Protein AF-A0A1Z7ZYX5-F1 (afdb_monomer)

Secondary structure (DSSP, 8-state):
--HHHHHHHHHHHHHHHHHHHHHHHTTSTTTT---HHHHHHHTTS--HHHHHHHHHHHHTT------HHHHHHHHHHHHHHHHHHHSS-TT-HHHHHHHTTS----TTTTTS-HHHHHHHH--HHHHHHHHHHHHHHH--

pLDDT: mean 92.35, std 8.39, range [45.28, 98.38]

Sequence (140 aa):
MNTNSSDNSKRKLEQASAALRWFQTMRNESEWGLSTSEQLRLLGGMEEREFIRVSELASERQNVKLSEDTFERLSLIVSIYKILKEIAPTNDLQAGVKWFSTPNKNDFFRGKSPKSYLVGADSVDAMKGVHRHLSSLRNG

Radius of gyration: 15.77 Å; Cα contacts (8 Å, |Δi|>4): 158; chains: 1; bounding box: 38×27×55 Å

Mean predicted aligned error: 4.21 Å

Structure (mmCIF, N/CA/C/O backbone):
data_AF-A0A1Z7ZYX5-F1
#
_entry.id   AF-A0A1Z7ZYX5-F1
#
loop_
_atom_site.group_PDB
_atom_site.id
_atom_site.type_symbol
_atom_site.label_atom_id
_atom_site.label_alt_id
_atom_site.label_comp_id
_atom_site.label_asym_id
_atom_site.label_entity_id
_atom_site.label_seq_id
_atom_site.pdbx_PDB_ins_code
_atom_site.Cartn_x
_atom_site.Cartn_y
_atom_site.Cartn_z
_atom_site.occupancy
_atom_site.B_iso_or_equiv
_atom_site.auth_seq_id
_atom_site.auth_comp_id
_atom_site.auth_asym_id
_atom_site.auth_atom_id
_atom_site.pdbx_PDB_model_num
ATOM 1 N N . MET A 1 1 ? 3.852 -11.220 35.381 1.00 45.28 1 MET A N 1
ATOM 2 C CA . MET A 1 1 ? 2.634 -10.705 34.710 1.00 45.28 1 MET A CA 1
ATOM 3 C C . MET A 1 1 ? 3.037 -10.108 33.362 1.00 45.28 1 MET A C 1
ATOM 5 O O . MET A 1 1 ? 4.025 -9.393 33.309 1.00 45.28 1 MET A O 1
ATOM 9 N N . ASN A 1 2 ? 2.341 -10.498 32.288 1.00 52.34 2 ASN A N 1
ATOM 10 C CA . ASN A 1 2 ? 2.686 -10.330 30.863 1.00 52.34 2 ASN A CA 1
ATOM 11 C C . ASN A 1 2 ? 2.756 -8.864 30.373 1.00 52.34 2 ASN A C 1
ATOM 13 O O . ASN A 1 2 ? 1.808 -8.361 29.774 1.00 52.34 2 ASN A O 1
ATOM 17 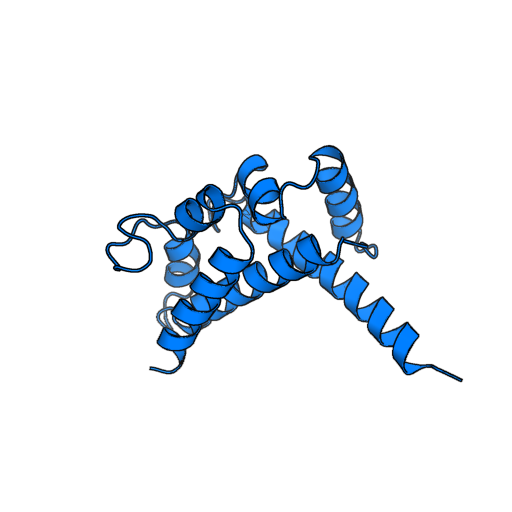N N . THR A 1 3 ? 3.889 -8.185 30.552 1.00 60.88 3 THR A N 1
ATOM 18 C CA . THR A 1 3 ? 4.127 -6.831 30.008 1.00 60.88 3 THR A CA 1
ATOM 19 C C . THR A 1 3 ? 4.387 -6.825 28.492 1.00 60.88 3 THR A C 1
ATOM 21 O O . THR A 1 3 ? 3.971 -5.895 27.805 1.00 60.88 3 THR A O 1
ATOM 24 N N . ASN A 1 4 ? 4.974 -7.894 27.936 1.00 66.81 4 ASN A N 1
ATOM 25 C CA . ASN A 1 4 ? 5.365 -7.954 26.516 1.00 66.81 4 ASN A CA 1
ATOM 26 C C . ASN A 1 4 ? 4.184 -8.020 25.526 1.00 66.81 4 ASN A C 1
ATOM 28 O O . ASN A 1 4 ? 4.280 -7.503 24.417 1.00 66.81 4 ASN A O 1
ATOM 32 N N . SER A 1 5 ? 3.063 -8.649 25.895 1.00 68.19 5 SER A N 1
ATOM 33 C CA . SER A 1 5 ? 1.919 -8.821 24.979 1.00 68.19 5 SER A CA 1
ATOM 34 C C . SER A 1 5 ? 1.116 -7.522 24.791 1.00 68.19 5 SER A C 1
ATOM 36 O O . SER A 1 5 ? 0.668 -7.221 23.682 1.00 68.19 5 SER A O 1
ATOM 38 N N . SER A 1 6 ? 1.006 -6.713 25.851 1.00 76.25 6 SER A N 1
ATOM 39 C CA . SER A 1 6 ? 0.339 -5.404 25.815 1.00 76.25 6 SER A CA 1
ATOM 40 C C . SER A 1 6 ? 1.136 -4.381 24.995 1.00 76.25 6 SER A C 1
ATOM 42 O O . SER A 1 6 ? 0.573 -3.697 24.140 1.00 76.25 6 SER A O 1
ATOM 44 N N . ASP A 1 7 ? 2.462 -4.345 25.171 1.00 85.06 7 ASP A N 1
ATOM 45 C CA . ASP A 1 7 ? 3.342 -3.432 24.428 1.00 85.06 7 ASP A CA 1
ATOM 46 C C . ASP A 1 7 ? 3.382 -3.767 22.924 1.00 85.06 7 ASP A C 1
ATOM 48 O O . ASP A 1 7 ? 3.208 -2.892 22.078 1.00 85.06 7 ASP A O 1
ATOM 52 N N . ASN A 1 8 ? 3.476 -5.054 22.567 1.00 86.12 8 ASN A N 1
ATOM 53 C CA . ASN A 1 8 ? 3.415 -5.486 21.165 1.00 86.12 8 ASN A CA 1
ATOM 54 C C . ASN A 1 8 ? 2.085 -5.119 20.492 1.00 86.12 8 ASN A C 1
ATOM 56 O O . ASN A 1 8 ? 2.072 -4.685 19.339 1.00 86.12 8 ASN A O 1
ATOM 60 N N . SER A 1 9 ? 0.971 -5.256 21.216 1.00 88.12 9 SER A N 1
ATOM 61 C CA . SER A 1 9 ? -0.351 -4.886 20.705 1.00 88.12 9 SER A CA 1
ATOM 62 C C . SER A 1 9 ? -0.439 -3.385 20.443 1.00 88.12 9 SER A C 1
ATOM 64 O O . SER A 1 9 ? -0.893 -2.972 19.378 1.00 88.12 9 SER A O 1
ATOM 66 N N . LYS A 1 10 ? 0.058 -2.560 21.371 1.00 91.19 10 LYS A N 1
ATOM 67 C CA . LYS A 1 10 ? 0.081 -1.103 21.216 1.00 91.19 10 LYS A CA 1
ATOM 68 C C . LYS A 1 10 ? 0.938 -0.669 20.024 1.00 91.19 10 LYS A C 1
ATOM 70 O O . LYS A 1 10 ? 0.457 0.083 19.179 1.00 91.19 10 LYS A O 1
ATOM 75 N N . ARG A 1 11 ? 2.151 -1.214 19.891 1.00 92.62 11 ARG A N 1
ATOM 76 C CA . ARG A 1 11 ? 3.045 -0.939 18.752 1.00 92.62 11 ARG A CA 1
ATOM 77 C C . ARG A 1 11 ? 2.411 -1.308 17.414 1.00 92.62 11 ARG A C 1
ATOM 79 O O . ARG A 1 11 ? 2.551 -0.558 16.453 1.00 92.62 11 ARG A O 1
ATOM 86 N N . LYS A 1 12 ? 1.690 -2.432 17.346 1.00 93.94 12 LYS A N 1
ATOM 87 C CA . LYS A 1 12 ? 0.974 -2.846 16.130 1.00 93.94 12 LYS A CA 1
ATOM 88 C C . LYS A 1 12 ? -0.087 -1.821 15.719 1.00 93.94 12 LYS A C 1
ATOM 90 O O . LYS A 1 12 ? -0.174 -1.484 14.541 1.00 93.94 12 LYS A O 1
ATOM 95 N N . LEU A 1 13 ? -0.859 -1.294 16.673 1.00 95.69 13 LEU A N 1
ATOM 96 C CA . LEU A 1 13 ? -1.864 -0.257 16.403 1.00 95.69 13 LEU A CA 1
ATOM 97 C C . LEU A 1 13 ? -1.218 1.052 15.926 1.00 95.69 13 LEU A C 1
ATOM 99 O O . LEU A 1 13 ? -1.678 1.662 14.960 1.00 95.69 13 LEU A O 1
ATOM 103 N N . GLU A 1 14 ? -0.115 1.463 16.549 1.00 94.81 14 GLU A N 1
ATOM 104 C CA . GLU A 1 14 ? 0.635 2.658 16.144 1.00 94.81 14 GLU A CA 1
ATOM 105 C C . GLU A 1 14 ? 1.208 2.507 14.725 1.00 94.81 14 GLU A C 1
ATOM 107 O O . GLU A 1 14 ? 1.081 3.415 13.897 1.00 94.81 14 GLU A O 1
ATOM 112 N N . GLN A 1 15 ? 1.771 1.335 14.410 1.00 95.81 15 GLN A N 1
ATOM 113 C CA . GLN A 1 15 ? 2.263 0.992 13.074 1.00 95.81 15 GLN A CA 1
ATOM 114 C C . GLN A 1 15 ? 1.145 0.997 12.034 1.00 95.81 15 GLN A C 1
ATOM 116 O O . GLN A 1 15 ? 1.325 1.588 10.970 1.00 95.81 15 GLN A O 1
ATOM 121 N N . ALA A 1 16 ? -0.008 0.394 12.338 1.00 96.50 16 ALA A N 1
ATOM 122 C CA . ALA A 1 16 ? -1.169 0.399 11.451 1.00 96.50 16 ALA A CA 1
ATOM 123 C C . ALA A 1 16 ? -1.609 1.834 11.128 1.00 96.50 16 ALA A C 1
ATOM 125 O O . ALA A 1 16 ? -1.793 2.186 9.966 1.00 96.50 16 ALA A O 1
ATOM 126 N N . SER A 1 17 ? -1.682 2.688 12.148 1.00 97.06 17 SER A N 1
ATOM 127 C CA . SER A 1 17 ? -2.080 4.093 12.010 1.00 97.06 17 SER A CA 1
ATOM 128 C C . SER A 1 17 ? -1.079 4.891 11.171 1.00 97.06 17 SER A C 1
ATOM 130 O O . SER A 1 17 ? -1.460 5.665 10.295 1.00 97.06 17 SER A O 1
ATOM 132 N N . ALA A 1 18 ? 0.221 4.702 11.411 1.00 97.50 18 ALA A N 1
ATOM 133 C CA . ALA A 1 18 ? 1.271 5.363 10.642 1.00 97.50 18 ALA A CA 1
ATOM 134 C C . ALA A 1 18 ? 1.299 4.907 9.179 1.00 97.50 18 ALA A C 1
ATOM 136 O O . ALA A 1 18 ? 1.395 5.745 8.281 1.00 97.50 18 ALA A O 1
ATOM 137 N N . ALA A 1 19 ? 1.178 3.601 8.943 1.00 97.88 19 ALA A N 1
ATOM 138 C CA . ALA A 1 19 ? 1.130 3.035 7.605 1.00 97.88 19 ALA A CA 1
ATOM 139 C C . ALA A 1 19 ? -0.117 3.501 6.845 1.00 97.88 19 ALA A C 1
ATOM 141 O O . ALA A 1 19 ? -0.006 3.840 5.673 1.00 97.88 19 ALA A O 1
ATOM 142 N N . LEU A 1 20 ? -1.275 3.598 7.505 1.00 97.69 20 LEU A N 1
ATOM 143 C CA . LEU A 1 20 ? -2.505 4.060 6.868 1.00 97.69 20 LEU A CA 1
ATOM 144 C C . LEU A 1 20 ? -2.418 5.539 6.468 1.00 97.69 20 LEU A C 1
ATOM 146 O O . LEU A 1 20 ? -2.743 5.871 5.331 1.00 97.69 20 LEU A O 1
ATOM 150 N N . ARG A 1 21 ? -1.882 6.412 7.339 1.00 97.25 21 ARG A N 1
ATOM 151 C CA . ARG A 1 21 ? -1.604 7.821 6.986 1.00 97.25 21 ARG A CA 1
ATOM 152 C C . ARG A 1 21 ? -0.712 7.938 5.754 1.00 97.25 21 ARG A C 1
ATOM 154 O O . ARG A 1 21 ? -1.001 8.724 4.860 1.00 97.25 21 ARG A O 1
ATOM 161 N N . TRP A 1 22 ? 0.376 7.170 5.715 1.00 97.50 22 TRP A N 1
ATOM 162 C CA . TRP A 1 22 ? 1.269 7.143 4.558 1.00 97.50 22 TRP A CA 1
ATOM 163 C C . TRP A 1 22 ? 0.553 6.608 3.311 1.00 97.50 22 TRP A C 1
ATOM 165 O O . TRP A 1 22 ? 0.659 7.188 2.237 1.00 97.50 22 TRP A O 1
ATOM 175 N N . PHE A 1 23 ? -0.240 5.547 3.445 1.00 97.56 23 PHE A N 1
ATOM 176 C CA . PHE A 1 23 ? -0.956 4.959 2.319 1.00 97.56 23 PHE A CA 1
ATOM 177 C C . PHE A 1 23 ? -1.972 5.930 1.706 1.00 97.56 23 PHE A C 1
ATOM 179 O O . PHE A 1 23 ? -2.156 5.938 0.489 1.00 97.56 23 PHE A O 1
ATOM 186 N N . GLN A 1 24 ? -2.567 6.817 2.510 1.00 95.94 24 GLN A N 1
ATOM 187 C CA . GLN A 1 24 ? -3.410 7.889 1.989 1.00 95.94 24 GLN A CA 1
ATOM 188 C C . GLN A 1 24 ? -2.654 8.865 1.085 1.00 95.94 24 GLN A C 1
ATOM 190 O O . GLN A 1 24 ? -3.247 9.355 0.128 1.00 95.94 24 GLN A O 1
ATOM 195 N N . THR A 1 25 ? -1.363 9.129 1.314 1.00 95.62 25 THR A N 1
ATOM 196 C CA . THR A 1 25 ? -0.592 10.036 0.444 1.00 95.62 25 THR A CA 1
ATOM 197 C C . THR A 1 25 ? -0.309 9.421 -0.927 1.00 95.62 25 THR A C 1
ATOM 199 O O . THR A 1 25 ? -0.095 10.156 -1.887 1.00 95.62 25 THR A O 1
ATOM 202 N N . MET A 1 26 ? -0.381 8.089 -1.062 1.00 96.06 26 MET A N 1
ATOM 203 C CA . MET A 1 26 ? -0.184 7.378 -2.336 1.00 96.06 26 MET A CA 1
ATOM 204 C C . MET A 1 26 ? -1.285 7.661 -3.372 1.00 96.06 26 MET A C 1
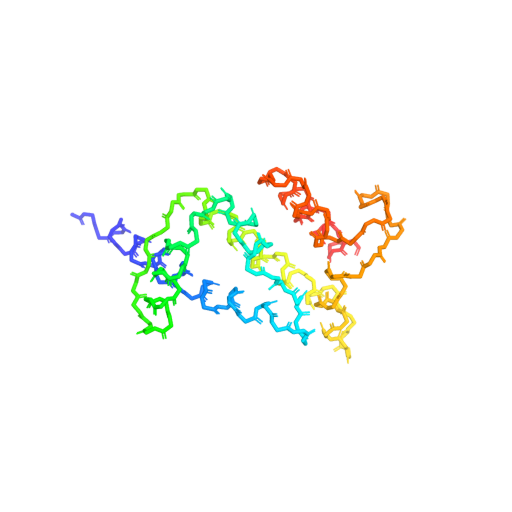ATOM 206 O O . MET A 1 26 ? -1.128 7.317 -4.544 1.00 96.06 26 MET A O 1
ATOM 210 N N . ARG A 1 27 ? -2.384 8.318 -2.971 1.00 95.38 27 ARG A N 1
ATOM 211 C CA . ARG A 1 27 ? -3.412 8.824 -3.895 1.00 95.38 27 ARG A CA 1
ATOM 212 C C . ARG A 1 27 ? -2.924 9.966 -4.783 1.00 95.38 27 ARG A C 1
ATOM 214 O O . ARG A 1 27 ? -3.509 10.221 -5.829 1.00 95.38 27 ARG A O 1
ATOM 221 N N . ASN A 1 28 ? -1.881 10.674 -4.356 1.00 93.88 28 ASN A N 1
ATOM 222 C CA . ASN A 1 28 ? -1.355 11.818 -5.086 1.00 93.88 28 ASN A CA 1
ATOM 223 C C . ASN A 1 28 ? -0.733 11.354 -6.408 1.00 93.88 28 ASN A C 1
ATOM 225 O O . ASN A 1 28 ? -0.016 10.353 -6.441 1.00 93.88 28 ASN A O 1
ATOM 229 N N . GLU A 1 29 ? -0.956 12.109 -7.486 1.00 89.31 29 GLU A N 1
ATOM 230 C CA . GLU A 1 29 ? -0.387 11.813 -8.811 1.00 89.31 29 GLU A CA 1
ATOM 231 C C . GLU A 1 29 ? 1.146 11.853 -8.823 1.00 89.31 29 GLU A C 1
ATOM 233 O O . GLU A 1 29 ? 1.781 11.151 -9.605 1.00 89.31 29 GLU A O 1
ATOM 238 N N . SER A 1 30 ? 1.746 12.642 -7.925 1.00 88.31 30 SER A N 1
ATOM 239 C CA . SER A 1 30 ? 3.196 12.693 -7.726 1.00 88.31 30 SER A CA 1
ATOM 240 C C . SER A 1 30 ? 3.775 11.419 -7.102 1.00 88.31 30 SER A C 1
ATOM 242 O O . SER A 1 30 ? 4.984 11.220 -7.175 1.00 88.31 30 SER A O 1
ATOM 244 N N . GLU A 1 31 ? 2.931 10.591 -6.480 1.00 92.62 31 GLU A N 1
ATOM 245 C CA . GLU A 1 31 ? 3.288 9.298 -5.897 1.00 92.62 31 GLU A CA 1
ATOM 246 C C . GLU A 1 31 ? 2.831 8.172 -6.841 1.00 92.62 31 GLU A C 1
ATOM 248 O O . GLU A 1 31 ? 3.388 7.991 -7.924 1.00 92.62 31 GLU A O 1
ATOM 253 N N . TRP A 1 32 ? 1.809 7.402 -6.459 1.00 95.75 32 TRP A N 1
ATOM 254 C CA . TRP A 1 32 ? 1.290 6.289 -7.258 1.00 95.75 32 TRP A CA 1
ATOM 255 C C . TRP A 1 32 ? -0.029 6.597 -7.966 1.00 95.75 32 TRP A C 1
ATOM 257 O O . TRP A 1 32 ? -0.429 5.836 -8.859 1.00 95.75 32 TRP A O 1
ATOM 267 N N . GLY A 1 33 ? -0.696 7.698 -7.609 1.00 95.31 33 GLY A N 1
ATOM 268 C CA . GLY A 1 33 ? -2.001 8.056 -8.156 1.00 95.31 33 GLY A CA 1
ATOM 269 C C . GLY A 1 33 ? -3.024 6.942 -7.942 1.00 95.31 33 GLY A C 1
ATOM 270 O O . GLY A 1 33 ? -3.641 6.492 -8.908 1.00 95.31 33 GLY A O 1
ATOM 271 N N . LEU A 1 34 ? -3.111 6.410 -6.718 1.00 96.62 34 LEU A N 1
ATOM 272 C CA . LEU A 1 34 ? -4.127 5.420 -6.358 1.00 96.62 34 LEU A CA 1
ATOM 273 C C . LEU A 1 34 ? -5.489 6.101 -6.182 1.00 96.62 34 LEU A C 1
ATOM 275 O O . LEU A 1 34 ? -5.664 6.947 -5.307 1.00 96.62 34 LEU A O 1
ATOM 279 N N . SER A 1 35 ? -6.474 5.695 -6.973 1.00 96.69 35 SER A N 1
ATOM 280 C CA . SER A 1 35 ? -7.874 6.033 -6.710 1.00 96.69 35 SER A CA 1
ATOM 281 C C . SER A 1 35 ? -8.371 5.361 -5.425 1.00 96.69 35 SER A C 1
ATOM 283 O O . SER A 1 35 ? -7.818 4.351 -4.982 1.00 96.69 35 SER A O 1
ATOM 285 N N . THR A 1 36 ? -9.452 5.881 -4.838 1.00 95.88 36 THR A N 1
ATOM 286 C CA . THR A 1 36 ? -10.064 5.277 -3.644 1.00 95.88 36 THR A CA 1
ATOM 287 C C . THR A 1 36 ? -10.412 3.807 -3.883 1.00 95.88 36 THR A C 1
ATOM 289 O O . THR A 1 36 ? -10.078 2.959 -3.066 1.00 95.88 36 THR A O 1
ATOM 292 N N . SER A 1 37 ? -10.998 3.468 -5.035 1.00 96.81 37 SER A N 1
ATOM 293 C CA . SER A 1 37 ? -11.358 2.082 -5.361 1.00 96.81 37 SER A CA 1
ATOM 294 C C . SER A 1 37 ? -10.138 1.158 -5.460 1.00 96.81 37 SER A C 1
ATOM 296 O O . SER A 1 37 ? -10.194 0.016 -5.004 1.00 96.81 37 SER A O 1
ATOM 298 N N . GLU A 1 38 ? -9.013 1.642 -5.994 1.00 97.75 38 GLU A N 1
ATOM 299 C CA . GLU A 1 38 ? -7.747 0.902 -5.996 1.00 97.75 38 GLU A CA 1
ATOM 300 C C . GLU A 1 38 ? -7.194 0.727 -4.577 1.00 97.75 38 GLU A C 1
ATOM 302 O O . GLU A 1 38 ? -6.727 -0.361 -4.245 1.00 97.75 38 GLU A O 1
ATOM 307 N N . GLN A 1 39 ? -7.280 1.750 -3.719 1.00 97.62 39 GLN A N 1
ATOM 308 C CA . GLN A 1 39 ? -6.877 1.641 -2.313 1.00 97.62 39 GLN A CA 1
ATOM 309 C C . GLN A 1 39 ? -7.695 0.575 -1.576 1.00 97.62 39 GLN A C 1
ATOM 311 O O . GLN A 1 39 ? -7.109 -0.271 -0.903 1.00 97.62 39 GLN A O 1
ATOM 316 N N . LEU A 1 40 ? -9.021 0.564 -1.744 1.00 97.25 40 LEU A N 1
ATOM 317 C CA . LEU A 1 40 ? -9.895 -0.434 -1.116 1.00 97.25 40 LEU A CA 1
ATOM 318 C C . LEU A 1 40 ? -9.555 -1.855 -1.581 1.00 97.25 40 LEU A C 1
ATOM 320 O O . LEU A 1 40 ? -9.431 -2.749 -0.745 1.00 97.25 40 LEU A O 1
ATOM 324 N N . ARG A 1 41 ? -9.320 -2.061 -2.885 1.00 97.25 41 ARG A N 1
ATOM 325 C CA . ARG A 1 41 ? -8.878 -3.360 -3.431 1.00 97.25 41 ARG A CA 1
ATOM 326 C C . ARG A 1 41 ? -7.538 -3.802 -2.851 1.00 97.25 41 ARG A C 1
ATOM 328 O O . ARG A 1 41 ? -7.406 -4.910 -2.345 1.00 97.25 41 ARG A O 1
ATOM 335 N N . LEU A 1 42 ? -6.540 -2.918 -2.833 1.00 97.50 42 LEU A N 1
ATOM 336 C CA . LEU A 1 42 ? -5.230 -3.241 -2.257 1.00 97.50 42 LEU A CA 1
ATOM 337 C C . LEU A 1 42 ? -5.308 -3.581 -0.759 1.00 97.50 42 LEU A C 1
ATOM 339 O O . LEU A 1 42 ? -4.481 -4.349 -0.272 1.00 97.50 42 LEU A O 1
ATOM 343 N N . LEU A 1 43 ? -6.312 -3.063 -0.048 1.00 96.88 43 LEU A N 1
ATOM 344 C CA . LEU A 1 43 ? -6.583 -3.348 1.363 1.00 96.88 43 LEU A CA 1
ATOM 345 C C . LEU A 1 43 ? -7.503 -4.559 1.608 1.00 96.88 43 LEU A C 1
ATOM 347 O O . LEU A 1 43 ? -7.907 -4.779 2.752 1.00 96.88 43 LEU A O 1
ATOM 351 N N . GLY A 1 44 ? -7.791 -5.359 0.575 1.00 95.50 44 GLY A N 1
ATOM 352 C CA . GLY A 1 44 ? -8.585 -6.587 0.686 1.00 95.50 44 GLY A CA 1
ATOM 353 C C . GLY A 1 44 ? -10.092 -6.365 0.564 1.00 95.50 44 GLY A C 1
ATOM 354 O O . GLY A 1 44 ? -10.869 -7.118 1.141 1.00 95.50 44 GLY A 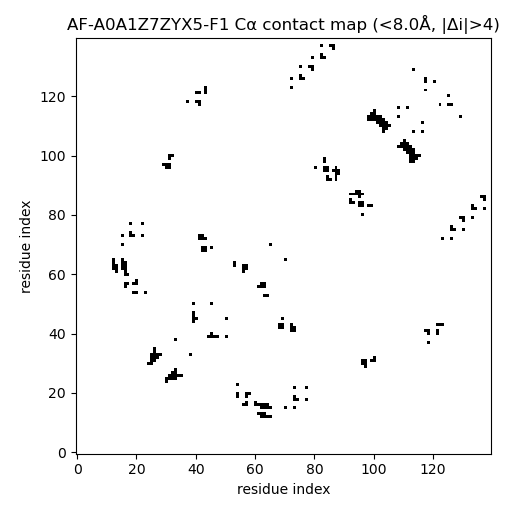O 1
ATOM 355 N N . GLY A 1 45 ? -10.514 -5.318 -0.148 1.00 93.00 45 GLY A N 1
ATOM 356 C CA . GLY A 1 45 ? -11.929 -5.004 -0.344 1.00 93.00 45 GLY A CA 1
ATOM 357 C C . GLY A 1 45 ? -12.592 -4.412 0.899 1.00 93.00 45 GLY A C 1
ATOM 358 O O . GLY A 1 45 ? -13.764 -4.670 1.150 1.00 93.00 45 GLY A O 1
ATOM 359 N N . MET A 1 46 ? -11.844 -3.636 1.690 1.00 95.12 46 MET A N 1
ATOM 360 C CA . MET A 1 46 ? -12.402 -2.904 2.829 1.00 95.12 46 MET A CA 1
ATOM 361 C C . MET A 1 46 ? -13.597 -2.046 2.387 1.00 95.12 46 MET A C 1
ATOM 363 O O . MET A 1 46 ? -13.548 -1.397 1.345 1.00 95.12 46 MET A O 1
ATOM 367 N N . GLU A 1 47 ? -14.647 -2.008 3.206 1.00 96.56 47 GLU A N 1
ATOM 368 C CA . GLU A 1 47 ? -15.789 -1.120 2.984 1.00 96.56 47 GLU A CA 1
ATOM 369 C C . GLU A 1 47 ? -15.355 0.349 2.993 1.00 96.56 47 GLU A C 1
ATOM 371 O O . GLU A 1 47 ? -14.620 0.788 3.881 1.00 96.56 47 GLU A O 1
ATOM 376 N N . GLU A 1 48 ? -15.856 1.144 2.047 1.00 96.62 48 GLU A N 1
ATOM 377 C CA . GLU A 1 48 ? -15.435 2.541 1.882 1.00 96.62 48 GLU A CA 1
ATOM 378 C C . GLU A 1 48 ? -15.675 3.376 3.149 1.00 96.62 48 GLU A C 1
ATOM 380 O O . GLU A 1 48 ? -14.815 4.149 3.569 1.00 96.62 48 GLU A O 1
ATOM 385 N N . ARG A 1 49 ? -16.813 3.160 3.822 1.00 97.44 49 ARG A N 1
ATOM 386 C CA . ARG A 1 49 ? -17.134 3.830 5.091 1.00 97.44 49 ARG A CA 1
ATOM 387 C C . ARG A 1 49 ? -16.114 3.507 6.182 1.00 97.44 49 ARG A C 1
ATOM 389 O O . ARG A 1 49 ? -15.735 4.392 6.945 1.00 97.44 49 ARG A O 1
ATOM 396 N N . GLU A 1 50 ? -15.691 2.248 6.266 1.00 97.12 50 GLU A N 1
ATOM 397 C CA . GLU A 1 50 ? -14.689 1.829 7.242 1.00 97.12 50 GLU A CA 1
ATOM 398 C C . GLU A 1 50 ? -13.334 2.447 6.905 1.00 97.12 50 GLU A C 1
ATOM 400 O O . GLU A 1 50 ? -12.690 3.000 7.794 1.00 97.12 50 GLU A O 1
ATOM 405 N N . PHE A 1 51 ? -12.945 2.450 5.626 1.00 97.38 51 PHE A N 1
ATOM 406 C CA . PHE A 1 51 ? -11.710 3.077 5.158 1.00 97.38 51 PHE A CA 1
ATOM 407 C C . PHE A 1 51 ? -11.643 4.570 5.483 1.00 97.38 51 PHE A C 1
ATOM 409 O O . PHE A 1 51 ? -10.609 5.037 5.963 1.00 97.38 51 PHE A O 1
ATOM 416 N N . ILE A 1 52 ? -12.736 5.311 5.278 1.00 96.44 52 ILE A N 1
ATOM 417 C CA . ILE A 1 52 ? -12.839 6.726 5.662 1.00 96.44 52 ILE A CA 1
ATOM 418 C C . ILE A 1 52 ? -12.644 6.869 7.174 1.00 96.44 52 ILE A C 1
ATOM 420 O O . ILE A 1 52 ? -11.742 7.584 7.607 1.00 96.44 52 ILE A O 1
ATOM 424 N N . ARG A 1 53 ? -13.405 6.114 7.975 1.00 97.56 53 ARG A N 1
ATOM 425 C CA . ARG A 1 53 ? -13.347 6.173 9.442 1.00 97.56 53 ARG A CA 1
ATOM 426 C C . ARG A 1 53 ? -11.943 5.889 9.978 1.00 97.56 53 ARG A C 1
ATOM 428 O O . ARG A 1 53 ? -11.436 6.625 10.822 1.00 97.56 53 ARG A O 1
ATOM 435 N N . VAL A 1 54 ? -11.299 4.813 9.519 1.00 97.50 54 VAL A N 1
ATOM 436 C CA . VAL A 1 54 ? -9.952 4.460 9.994 1.00 97.50 54 VAL A CA 1
ATOM 437 C C . VAL A 1 54 ? -8.899 5.454 9.516 1.00 97.50 54 VAL A C 1
ATOM 439 O O . VAL A 1 54 ? -7.939 5.720 10.236 1.00 97.50 54 VAL A O 1
ATOM 442 N N . SER A 1 55 ? -9.087 6.037 8.335 1.00 96.56 55 SER A N 1
ATOM 443 C CA . SER A 1 55 ? -8.200 7.061 7.794 1.00 96.56 55 SER A CA 1
ATOM 444 C C . SER A 1 55 ? -8.270 8.371 8.576 1.00 96.56 55 SER A C 1
ATOM 446 O O . SER A 1 55 ? -7.229 8.948 8.889 1.00 96.56 55 SER A O 1
ATOM 448 N N . GLU A 1 56 ? -9.472 8.820 8.940 1.00 97.00 56 GLU A N 1
ATOM 449 C CA . GLU A 1 56 ? -9.687 9.997 9.789 1.00 97.00 56 GLU A CA 1
ATOM 450 C C . GLU A 1 56 ? -8.992 9.820 11.143 1.00 97.00 56 GLU A C 1
ATOM 452 O O . GLU A 1 56 ? -8.137 10.630 11.506 1.00 97.00 56 GLU A O 1
ATOM 457 N N . LEU A 1 57 ? -9.236 8.694 11.823 1.00 97.44 57 LEU A N 1
ATOM 458 C CA . LEU A 1 57 ? -8.560 8.360 13.082 1.00 97.44 57 LEU A CA 1
ATOM 459 C C . LEU A 1 57 ? -7.035 8.354 12.934 1.00 97.44 57 LEU A C 1
ATOM 461 O O . LEU A 1 57 ? -6.313 8.909 13.767 1.00 97.44 57 LEU A O 1
ATOM 465 N N . ALA A 1 58 ? -6.529 7.750 11.856 1.00 96.62 58 ALA A N 1
ATOM 466 C CA . ALA A 1 58 ? -5.104 7.734 11.578 1.00 96.62 58 ALA A CA 1
ATOM 467 C C . ALA A 1 58 ? -4.556 9.156 11.397 1.00 96.62 58 ALA A C 1
ATOM 469 O O . ALA A 1 58 ? -3.489 9.449 11.946 1.00 96.62 58 ALA A O 1
ATOM 470 N N . SER A 1 59 ? -5.258 10.036 10.673 1.00 95.44 59 SER A N 1
ATOM 471 C CA . SER A 1 59 ? -4.867 11.435 10.432 1.00 95.44 59 SER A CA 1
ATOM 472 C C . SER A 1 59 ? -4.760 12.251 11.726 1.00 95.44 59 SER A C 1
ATOM 474 O O . SER A 1 59 ? -3.810 13.016 11.899 1.00 95.44 59 SER A O 1
ATOM 476 N N . GLU A 1 60 ? -5.633 11.970 12.693 1.00 96.50 60 GLU A N 1
ATOM 477 C CA . GLU A 1 60 ? -5.639 12.558 14.037 1.00 96.50 60 GLU A CA 1
ATOM 478 C C . GLU A 1 60 ? -4.589 11.940 14.976 1.00 96.50 60 GLU A C 1
ATOM 480 O O . GLU A 1 60 ? -4.535 12.248 16.165 1.00 96.50 60 GLU A O 1
ATOM 485 N N . ARG A 1 61 ? -3.719 11.067 14.447 1.00 93.06 61 ARG A N 1
ATOM 486 C CA . ARG A 1 61 ? -2.708 10.306 15.198 1.00 93.06 61 ARG A CA 1
ATOM 487 C C . ARG A 1 61 ? -3.302 9.408 16.288 1.00 93.06 61 ARG A C 1
ATOM 489 O O . ARG A 1 61 ? -2.598 9.052 17.232 1.00 93.06 61 ARG A O 1
ATOM 496 N N . GLN A 1 62 ? -4.556 8.995 16.132 1.00 95.50 62 GLN A N 1
ATOM 497 C CA . GLN A 1 62 ? -5.169 7.988 16.988 1.00 95.50 62 GLN A CA 1
ATOM 498 C C . GLN A 1 62 ? -4.749 6.577 16.566 1.00 95.50 62 GLN A C 1
ATOM 500 O O . GLN A 1 62 ? -4.351 6.340 15.424 1.00 95.50 62 GLN A O 1
ATOM 505 N N . ASN A 1 63 ? -4.851 5.636 17.506 1.00 93.62 63 ASN A N 1
ATOM 506 C CA . ASN A 1 63 ? -4.574 4.226 17.260 1.00 93.62 63 ASN A CA 1
ATOM 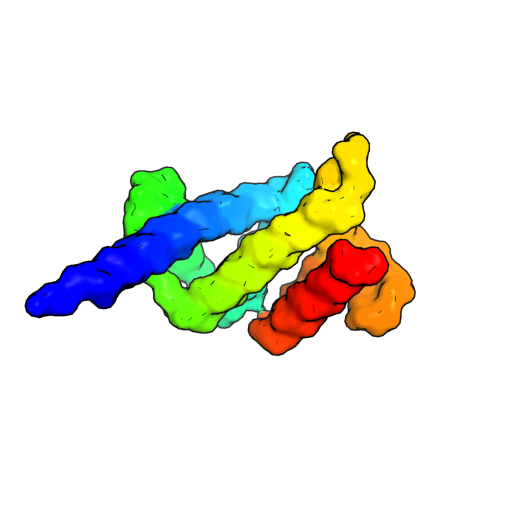507 C C . ASN A 1 63 ? -5.712 3.573 16.471 1.00 93.62 63 ASN A C 1
ATOM 509 O O . ASN A 1 63 ? -6.863 3.562 16.901 1.00 93.62 63 ASN A O 1
ATOM 513 N N . VAL A 1 64 ? -5.359 2.960 15.348 1.00 95.38 64 VAL A N 1
ATOM 514 C CA . VAL A 1 64 ? -6.268 2.264 14.445 1.00 95.38 64 VAL A CA 1
ATOM 515 C C . VAL A 1 64 ? -6.076 0.764 14.576 1.00 95.38 64 VAL A C 1
ATOM 517 O O . VAL A 1 64 ? -4.966 0.241 14.473 1.00 95.38 64 VAL A O 1
ATOM 520 N N . LYS A 1 65 ? -7.191 0.059 14.760 1.00 94.62 65 LYS A N 1
ATOM 521 C CA . LYS A 1 65 ? -7.241 -1.396 14.673 1.00 94.62 65 LYS A CA 1
ATOM 522 C C . LYS A 1 65 ? -7.732 -1.791 13.285 1.00 94.62 65 LYS A C 1
ATOM 524 O O . LYS A 1 65 ? -8.826 -1.402 12.895 1.00 94.62 65 LYS A O 1
ATOM 529 N N . LEU A 1 66 ? -6.925 -2.572 12.578 1.00 96.06 66 LEU A N 1
ATOM 530 C CA . LEU A 1 66 ? -7.270 -3.172 11.290 1.00 96.06 66 LEU A CA 1
ATOM 531 C C . LEU A 1 66 ? -7.500 -4.676 11.469 1.00 96.06 66 LEU A C 1
ATOM 533 O O . LEU A 1 66 ? -7.071 -5.258 12.470 1.00 96.06 66 LEU A O 1
ATOM 537 N N . SER A 1 67 ? -8.165 -5.306 10.499 1.00 96.00 67 SER A N 1
ATOM 538 C CA . SER A 1 67 ? -8.166 -6.767 10.397 1.00 96.00 67 SER A CA 1
ATOM 539 C C . SER A 1 67 ? -6.739 -7.278 10.141 1.00 96.00 67 SER A C 1
ATOM 541 O O . SER A 1 67 ? -5.878 -6.530 9.668 1.00 96.00 67 SER A O 1
ATOM 543 N N . GLU A 1 68 ? -6.479 -8.550 10.448 1.00 95.62 68 GLU A N 1
ATOM 544 C CA . GLU A 1 68 ? -5.168 -9.158 10.183 1.00 95.62 68 GLU A CA 1
ATOM 545 C C . GLU A 1 68 ? -4.819 -9.135 8.686 1.00 95.62 68 GLU A C 1
ATOM 547 O O . GLU A 1 68 ? -3.708 -8.743 8.337 1.00 95.62 68 GLU A O 1
ATOM 552 N N . ASP A 1 69 ? -5.780 -9.451 7.808 1.00 96.62 69 ASP A N 1
ATOM 553 C CA . ASP A 1 69 ? -5.586 -9.420 6.349 1.00 96.62 69 ASP A CA 1
ATOM 554 C C . ASP A 1 69 ? -5.264 -8.004 5.845 1.00 96.62 69 ASP A C 1
ATOM 556 O O . ASP A 1 69 ? -4.260 -7.797 5.163 1.00 96.62 69 ASP A O 1
ATOM 560 N N . THR A 1 70 ? -6.041 -6.994 6.249 1.00 97.38 70 THR A N 1
ATOM 561 C CA . THR A 1 70 ? -5.771 -5.603 5.860 1.00 97.38 70 THR A CA 1
ATOM 562 C C . THR A 1 70 ? -4.407 -5.144 6.373 1.00 97.38 70 THR A C 1
ATOM 564 O O . THR A 1 70 ? -3.665 -4.484 5.644 1.00 97.38 70 THR A O 1
ATOM 567 N N . PHE A 1 71 ? -4.047 -5.478 7.617 1.00 97.62 71 PHE A N 1
ATOM 568 C CA . PHE A 1 71 ? -2.750 -5.104 8.178 1.00 97.62 71 PHE A CA 1
ATOM 569 C C . PHE A 1 71 ? -1.586 -5.785 7.445 1.00 97.62 71 PHE A C 1
ATOM 571 O O . PHE A 1 71 ? -0.573 -5.133 7.174 1.00 97.62 71 PHE A O 1
ATOM 578 N N . GLU A 1 72 ? -1.723 -7.063 7.085 1.00 97.94 72 GLU A N 1
ATOM 579 C CA . GLU A 1 72 ? -0.735 -7.794 6.287 1.00 97.94 72 GLU A CA 1
ATOM 580 C C . GLU A 1 72 ? -0.560 -7.152 4.905 1.00 97.94 72 GLU A C 1
ATOM 582 O O . GLU A 1 72 ? 0.563 -6.841 4.501 1.00 97.94 72 GLU A O 1
ATOM 587 N N . ARG A 1 73 ? -1.663 -6.876 4.202 1.00 98.38 73 ARG A N 1
ATOM 588 C CA . ARG A 1 73 ? -1.658 -6.219 2.886 1.00 98.38 73 ARG A CA 1
ATOM 589 C C . ARG A 1 73 ? -1.033 -4.831 2.938 1.00 98.38 73 ARG A C 1
ATOM 591 O O . ARG A 1 73 ? -0.168 -4.514 2.122 1.00 98.38 73 ARG A O 1
ATOM 598 N N . LEU A 1 74 ? -1.404 -4.025 3.930 1.00 98.12 74 LEU A N 1
ATOM 599 C CA . LEU A 1 74 ? -0.829 -2.700 4.146 1.00 98.12 74 LEU A CA 1
ATOM 600 C C . LEU A 1 74 ? 0.681 -2.786 4.414 1.00 98.12 74 LEU A C 1
ATOM 602 O O . LEU A 1 74 ? 1.460 -2.029 3.834 1.00 98.12 74 LEU A O 1
ATOM 606 N N . SER A 1 75 ? 1.110 -3.751 5.229 1.00 97.81 75 SER A N 1
ATOM 607 C CA . SER A 1 75 ? 2.529 -4.000 5.509 1.00 97.81 75 SER A CA 1
ATOM 608 C C . SER A 1 75 ? 3.302 -4.419 4.254 1.00 97.81 75 SER A C 1
ATOM 610 O O . SER A 1 75 ? 4.417 -3.945 4.030 1.00 97.81 75 SER A O 1
ATOM 612 N N . LEU A 1 76 ? 2.712 -5.261 3.399 1.00 98.19 76 LEU A N 1
ATOM 613 C CA . LEU A 1 76 ? 3.293 -5.649 2.111 1.00 98.19 76 LEU A CA 1
ATOM 614 C C . LEU A 1 76 ? 3.444 -4.449 1.174 1.00 98.19 76 LEU A C 1
ATOM 616 O O . LEU A 1 76 ? 4.505 -4.289 0.572 1.00 98.19 76 LEU A O 1
ATOM 620 N N . ILE A 1 77 ? 2.434 -3.580 1.086 1.00 97.69 77 ILE A N 1
ATOM 621 C CA . ILE A 1 77 ? 2.503 -2.358 0.275 1.00 97.69 77 ILE A CA 1
ATOM 622 C C . ILE A 1 77 ? 3.618 -1.424 0.755 1.00 97.69 77 ILE A C 1
ATOM 624 O O . ILE A 1 77 ? 4.414 -0.954 -0.060 1.00 97.69 77 ILE A O 1
ATOM 628 N N . VAL A 1 78 ? 3.724 -1.195 2.067 1.00 97.94 78 VAL A N 1
ATOM 629 C CA . VAL A 1 78 ? 4.811 -0.391 2.650 1.00 97.94 78 VAL A CA 1
ATOM 630 C C . VAL A 1 78 ? 6.176 -0.980 2.286 1.00 97.94 78 VAL A C 1
ATOM 632 O O . VAL A 1 78 ? 7.090 -0.246 1.910 1.00 97.94 78 VAL A O 1
ATOM 635 N N . SER A 1 79 ? 6.336 -2.300 2.385 1.00 97.12 79 SER A N 1
ATOM 636 C CA . SER A 1 79 ? 7.598 -2.969 2.055 1.00 97.12 79 SER A CA 1
ATOM 637 C C . SER A 1 79 ? 7.923 -2.904 0.561 1.00 97.12 79 SER A C 1
ATOM 639 O O . SER A 1 79 ? 9.070 -2.646 0.210 1.00 97.12 79 SER A O 1
ATOM 641 N N . ILE A 1 80 ? 6.929 -3.046 -0.322 1.00 96.75 80 ILE A N 1
ATOM 642 C CA . ILE A 1 80 ? 7.097 -2.857 -1.772 1.00 96.75 80 ILE A CA 1
ATOM 643 C C . ILE A 1 80 ? 7.607 -1.445 -2.074 1.00 96.75 80 ILE A C 1
ATOM 645 O O . ILE A 1 80 ? 8.589 -1.300 -2.796 1.00 96.75 80 ILE A O 1
ATOM 649 N N . TYR A 1 81 ? 7.001 -0.413 -1.480 1.00 96.50 81 TYR A N 1
ATOM 650 C CA . TYR A 1 81 ? 7.463 0.968 -1.642 1.00 96.50 81 TYR A CA 1
ATOM 651 C C . TYR A 1 81 ? 8.921 1.148 -1.203 1.00 96.50 81 TYR A C 1
ATOM 653 O O . TYR A 1 81 ? 9.711 1.773 -1.909 1.00 96.50 81 TYR A O 1
ATOM 661 N N . LYS A 1 82 ? 9.299 0.576 -0.054 1.00 95.38 82 LYS A N 1
ATOM 662 C CA . LYS A 1 82 ? 10.678 0.642 0.452 1.00 95.38 82 LYS A CA 1
ATOM 663 C C . LYS A 1 82 ? 11.666 -0.015 -0.506 1.00 95.38 82 LYS A C 1
ATOM 665 O O . LYS A 1 82 ? 12.644 0.625 -0.872 1.00 95.38 82 LYS A O 1
ATOM 670 N N . ILE A 1 83 ? 11.375 -1.233 -0.967 1.00 95.56 83 ILE A N 1
ATOM 671 C CA . ILE A 1 83 ? 12.244 -1.947 -1.911 1.00 95.56 83 ILE A CA 1
ATOM 672 C C . ILE A 1 83 ? 12.389 -1.152 -3.210 1.00 95.56 83 ILE A C 1
ATOM 674 O O . ILE A 1 83 ? 13.498 -1.011 -3.707 1.00 95.56 83 ILE A O 1
ATOM 678 N N . LEU A 1 84 ? 11.300 -0.581 -3.735 1.00 94.19 84 LEU A N 1
ATOM 679 C CA . LEU A 1 84 ? 11.350 0.246 -4.944 1.00 94.19 84 LEU A CA 1
ATOM 680 C C . LEU A 1 84 ? 12.284 1.449 -4.798 1.00 94.19 84 LEU A C 1
ATOM 682 O O . LEU A 1 84 ? 12.980 1.789 -5.749 1.00 94.19 84 LEU A O 1
ATOM 686 N N . LYS A 1 85 ? 12.327 2.078 -3.621 1.00 93.12 85 LYS A N 1
ATOM 687 C CA . LYS A 1 85 ? 13.276 3.165 -3.342 1.00 93.12 85 LYS A CA 1
ATOM 688 C C . LYS A 1 85 ? 14.707 2.670 -3.182 1.00 93.12 85 LYS A C 1
ATOM 690 O O . LYS A 1 85 ? 15.621 3.383 -3.566 1.00 93.12 85 LYS A O 1
ATOM 695 N N . GLU A 1 86 ? 14.903 1.483 -2.619 1.00 92.19 86 GLU A N 1
ATOM 696 C CA . GLU A 1 86 ? 16.231 0.883 -2.446 1.00 92.19 86 GLU A CA 1
ATOM 697 C C . GLU A 1 86 ? 16.863 0.479 -3.783 1.00 92.19 86 GLU A C 1
ATOM 699 O O . GLU A 1 86 ? 18.065 0.644 -3.953 1.00 92.19 86 GLU A O 1
ATOM 704 N N . ILE A 1 87 ? 16.067 -0.022 -4.732 1.00 91.44 87 ILE A N 1
ATOM 705 C CA . ILE A 1 87 ? 16.551 -0.413 -6.068 1.00 91.44 87 ILE A CA 1
ATOM 706 C C . ILE A 1 87 ? 16.560 0.746 -7.074 1.00 91.44 87 ILE A C 1
ATOM 708 O O . ILE A 1 87 ? 17.004 0.574 -8.208 1.00 91.44 87 ILE A O 1
ATOM 712 N N . ALA A 1 88 ? 16.018 1.907 -6.701 1.00 90.62 88 ALA A N 1
ATOM 713 C CA . ALA A 1 88 ? 16.014 3.079 -7.562 1.00 90.62 88 ALA A CA 1
ATOM 714 C C . ALA A 1 88 ? 17.449 3.589 -7.797 1.00 90.62 88 ALA A C 1
ATOM 716 O O . ALA A 1 88 ? 18.304 3.440 -6.920 1.00 90.62 88 ALA A O 1
ATOM 717 N N . PRO A 1 89 ? 17.725 4.248 -8.937 1.00 87.44 89 PRO A N 1
ATOM 718 C CA . PRO A 1 89 ? 18.994 4.938 -9.137 1.00 87.44 89 PRO A CA 1
ATOM 719 C C . PRO A 1 89 ? 19.285 5.904 -7.981 1.00 87.44 89 PRO A C 1
ATOM 721 O O . PRO A 1 89 ? 18.404 6.653 -7.560 1.00 87.44 89 PRO A O 1
ATOM 724 N N . THR A 1 90 ? 20.529 5.937 -7.493 1.00 84.56 90 THR A N 1
ATOM 725 C CA . THR A 1 90 ? 20.928 6.762 -6.334 1.00 84.56 90 THR A CA 1
ATOM 726 C C . THR A 1 90 ? 20.599 8.249 -6.512 1.00 84.56 90 THR A C 1
ATOM 728 O O . THR A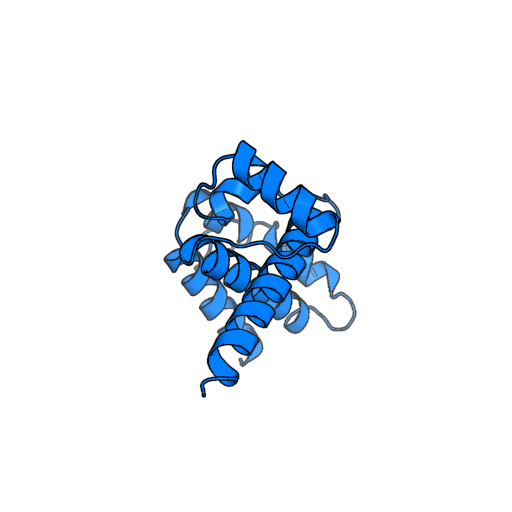 1 90 ? 20.337 8.951 -5.538 1.00 84.56 90 THR A O 1
ATOM 731 N N . ASN A 1 91 ? 20.595 8.739 -7.754 1.00 88.75 91 ASN A N 1
ATOM 732 C CA . ASN A 1 91 ? 20.271 10.120 -8.109 1.00 88.75 91 ASN A CA 1
ATOM 733 C C . ASN A 1 91 ? 18.781 10.359 -8.430 1.00 88.75 91 ASN A C 1
ATOM 735 O O . ASN A 1 91 ? 18.408 11.509 -8.652 1.00 88.75 91 ASN A O 1
ATOM 739 N N . ASP A 1 92 ? 17.938 9.322 -8.455 1.00 88.19 92 ASP A N 1
ATOM 740 C CA . ASP A 1 92 ? 16.508 9.432 -8.762 1.00 88.19 92 ASP A CA 1
ATOM 741 C C . ASP A 1 92 ? 15.669 8.367 -8.033 1.00 88.19 92 ASP A C 1
ATOM 743 O O . ASP A 1 92 ? 15.129 7.425 -8.617 1.00 88.19 92 ASP A O 1
ATOM 747 N N . LEU A 1 93 ? 15.502 8.553 -6.721 1.00 86.38 93 LEU A N 1
ATOM 748 C CA . LEU A 1 93 ? 14.616 7.710 -5.908 1.00 86.38 93 LEU A CA 1
ATOM 749 C C . LEU A 1 93 ? 13.156 7.747 -6.389 1.00 86.38 93 LEU A C 1
ATOM 751 O O . LEU A 1 93 ? 12.403 6.795 -6.170 1.00 86.38 93 LEU A O 1
ATOM 755 N N . GLN A 1 94 ? 12.744 8.846 -7.028 1.00 87.62 94 GLN A N 1
ATOM 756 C CA . GLN A 1 94 ? 11.377 9.014 -7.509 1.00 87.62 94 GLN A CA 1
ATOM 757 C C . GLN A 1 94 ? 11.096 8.172 -8.752 1.00 87.62 94 GLN A C 1
ATOM 759 O O . GLN A 1 94 ? 9.957 7.743 -8.936 1.00 87.62 94 GLN A O 1
ATOM 764 N N . ALA A 1 95 ? 12.107 7.848 -9.562 1.00 86.75 95 ALA A N 1
ATOM 765 C CA . ALA A 1 95 ? 11.959 6.879 -10.644 1.00 86.75 95 ALA A CA 1
ATOM 766 C C . ALA A 1 95 ? 11.472 5.516 -10.130 1.00 86.75 95 ALA A C 1
ATOM 768 O O . ALA A 1 95 ? 10.561 4.939 -10.723 1.00 86.75 95 ALA A O 1
ATOM 769 N N . GLY A 1 96 ? 12.009 5.030 -9.004 1.00 85.56 96 GLY A N 1
ATOM 770 C CA . GLY A 1 96 ? 11.573 3.768 -8.397 1.00 85.56 96 GLY A CA 1
ATOM 771 C C . GLY A 1 96 ? 10.127 3.816 -7.904 1.00 85.56 96 GLY A C 1
ATOM 772 O O . GLY A 1 96 ? 9.350 2.895 -8.155 1.00 85.56 96 GLY A O 1
ATOM 773 N N . VAL A 1 97 ? 9.727 4.921 -7.265 1.00 85.12 97 VAL A N 1
ATOM 774 C CA . VAL A 1 97 ? 8.338 5.130 -6.823 1.00 85.12 97 VAL A CA 1
ATOM 775 C C . VAL A 1 97 ? 7.394 5.153 -8.025 1.00 85.12 97 VAL A C 1
ATOM 777 O O . VAL A 1 97 ? 6.429 4.390 -8.056 1.00 85.12 97 VAL A O 1
ATOM 780 N N . LYS A 1 98 ? 7.698 5.954 -9.051 1.00 89.12 98 LYS A N 1
ATOM 781 C CA . LYS A 1 98 ? 6.879 6.073 -10.268 1.00 89.12 98 LYS A CA 1
ATOM 782 C C . LYS A 1 98 ? 6.772 4.761 -11.037 1.00 89.12 98 LYS A C 1
ATOM 784 O O . LYS A 1 98 ? 5.721 4.482 -11.613 1.00 89.12 98 LYS A O 1
ATOM 789 N N . TRP A 1 99 ? 7.815 3.930 -11.007 1.00 91.62 99 TRP A N 1
ATOM 790 C CA . TRP A 1 99 ? 7.834 2.639 -11.693 1.00 91.62 99 TRP A CA 1
ATOM 791 C C . TRP A 1 99 ? 6.681 1.716 -11.275 1.00 91.62 99 TRP A C 1
ATOM 793 O O . TRP A 1 99 ? 6.178 0.962 -12.106 1.00 91.62 99 TRP A O 1
ATOM 803 N N . PHE A 1 100 ? 6.176 1.831 -10.040 1.00 93.75 100 PHE A N 1
ATOM 804 C CA . PHE A 1 100 ? 4.997 1.085 -9.582 1.00 93.75 100 PHE A CA 1
ATOM 805 C C . PHE A 1 100 ? 3.765 1.278 -10.483 1.00 93.75 100 PHE A C 1
ATOM 807 O O . PHE A 1 100 ? 2.974 0.351 -10.672 1.00 93.75 100 PHE A O 1
ATOM 814 N N . SER A 1 101 ? 3.613 2.465 -11.070 1.00 93.19 101 SER A N 1
ATOM 815 C CA . SER A 1 101 ? 2.502 2.811 -11.958 1.00 93.19 101 SER A CA 1
ATOM 816 C C . SER A 1 101 ? 2.845 2.675 -13.444 1.00 93.19 101 SER A C 1
ATOM 818 O O . SER A 1 101 ? 1.941 2.742 -14.276 1.00 93.19 101 SER A O 1
ATOM 820 N N . THR A 1 102 ? 4.106 2.413 -13.790 1.00 91.50 102 THR A N 1
ATOM 821 C CA . THR A 1 102 ? 4.577 2.327 -15.177 1.00 91.50 102 THR A CA 1
ATOM 822 C C . THR A 1 102 ? 4.397 0.911 -15.739 1.00 91.50 102 THR A C 1
ATOM 824 O O . THR A 1 102 ? 4.886 -0.054 -15.142 1.00 91.50 102 THR A O 1
ATOM 827 N N . PRO A 1 103 ? 3.713 0.739 -16.889 1.00 90.94 103 PRO A N 1
ATOM 828 C CA . PRO A 1 103 ? 3.688 -0.536 -17.597 1.00 90.94 103 PRO A CA 1
ATOM 829 C C . PRO A 1 103 ? 5.105 -1.003 -17.923 1.00 90.94 103 PRO A C 1
ATOM 831 O O . PRO A 1 103 ? 5.921 -0.223 -18.413 1.00 90.94 103 PRO A O 1
ATOM 834 N N . ASN A 1 104 ? 5.407 -2.273 -17.672 1.00 85.19 104 ASN A N 1
ATOM 835 C CA . ASN A 1 104 ? 6.727 -2.816 -17.963 1.00 85.19 104 ASN A CA 1
ATOM 836 C C . ASN A 1 104 ? 6.628 -4.175 -18.660 1.00 85.19 104 ASN A C 1
ATOM 838 O O . ASN A 1 104 ? 5.661 -4.916 -18.502 1.00 85.19 104 ASN A O 1
ATOM 842 N N . LYS A 1 105 ? 7.645 -4.484 -19.468 1.00 84.12 105 LYS A N 1
ATOM 843 C CA . LYS A 1 105 ? 7.699 -5.700 -20.290 1.00 84.12 105 LYS A CA 1
ATOM 844 C C . LYS A 1 105 ? 8.312 -6.893 -19.560 1.00 84.12 105 LYS A C 1
ATOM 846 O O . LYS A 1 105 ? 8.711 -7.842 -20.224 1.00 84.12 105 LYS A O 1
ATOM 851 N N . ASN A 1 106 ? 8.448 -6.845 -18.233 1.00 84.00 106 ASN A N 1
ATOM 852 C CA . ASN A 1 106 ? 8.982 -8.004 -17.539 1.00 84.00 106 ASN A CA 1
ATOM 853 C C . ASN A 1 106 ? 7.967 -9.164 -17.595 1.00 84.00 106 ASN A C 1
ATOM 855 O O . ASN A 1 106 ? 6.748 -8.956 -17.661 1.00 84.00 106 ASN A O 1
ATOM 859 N N . ASP A 1 107 ? 8.481 -10.391 -17.567 1.00 87.00 107 ASP A N 1
ATOM 860 C CA . ASP A 1 107 ? 7.649 -11.593 -17.692 1.00 87.00 107 ASP A CA 1
ATOM 861 C C . ASP A 1 107 ? 6.678 -11.760 -16.515 1.00 87.00 107 ASP A C 1
ATOM 863 O O . ASP A 1 107 ? 5.615 -12.369 -16.656 1.00 87.00 107 ASP A O 1
ATOM 867 N N . PHE A 1 108 ? 7.015 -11.182 -15.356 1.00 90.19 108 PHE A N 1
ATOM 868 C CA . PHE A 1 108 ? 6.210 -11.258 -14.142 1.00 90.19 108 PHE A CA 1
ATOM 869 C C . PHE A 1 108 ? 4.896 -10.467 -14.269 1.00 90.19 108 PHE A C 1
ATOM 871 O O . PHE A 1 108 ? 3.828 -10.975 -13.931 1.00 90.19 108 PHE A O 1
ATOM 878 N N . PHE A 1 109 ? 4.951 -9.239 -14.790 1.00 91.62 109 PHE A N 1
ATOM 879 C CA . PHE A 1 109 ? 3.801 -8.347 -14.950 1.00 91.62 109 PHE A CA 1
ATOM 880 C C . PHE A 1 109 ? 3.138 -8.461 -16.327 1.00 91.62 109 PHE A C 1
ATOM 882 O O . PHE A 1 109 ? 2.034 -7.947 -16.508 1.00 91.62 109 PHE A O 1
ATOM 889 N N . ARG A 1 110 ? 3.761 -9.151 -17.295 1.00 89.44 110 ARG A N 1
ATOM 890 C CA . ARG A 1 110 ? 3.199 -9.425 -18.632 1.00 89.44 110 ARG A CA 1
ATOM 891 C C . ARG A 1 110 ? 2.697 -8.162 -19.343 1.00 89.44 110 ARG A C 1
ATOM 893 O O . ARG A 1 110 ? 1.585 -8.132 -19.868 1.00 89.44 110 ARG A O 1
ATOM 900 N N . GLY A 1 111 ? 3.489 -7.091 -19.318 1.00 91.31 111 GLY A N 1
ATOM 901 C CA . GLY A 1 111 ? 3.129 -5.814 -19.944 1.00 91.31 111 GLY A CA 1
ATOM 902 C C . GLY A 1 111 ? 2.301 -4.873 -19.063 1.00 91.31 111 GLY A C 1
ATOM 903 O O . GLY A 1 111 ? 2.084 -3.727 -19.451 1.00 91.31 111 GLY A O 1
ATOM 904 N N . LYS A 1 112 ? 1.840 -5.313 -17.885 1.00 93.69 112 LYS A N 1
ATOM 905 C CA . LYS A 1 112 ? 1.130 -4.467 -16.915 1.00 93.69 112 LYS A CA 1
ATOM 906 C C . LYS A 1 112 ? 2.107 -3.686 -16.036 1.00 93.69 112 LYS A C 1
ATOM 908 O O . LYS A 1 112 ? 3.291 -3.999 -15.944 1.00 93.69 112 LYS A O 1
ATOM 913 N N . SER A 1 113 ? 1.598 -2.658 -15.366 1.00 95.25 113 SER A N 1
ATOM 914 C CA . SER A 1 113 ? 2.297 -2.055 -14.227 1.00 95.25 113 SER A CA 1
ATOM 915 C C . SER A 1 113 ? 2.097 -2.904 -12.965 1.00 95.25 113 SER A C 1
ATOM 917 O O . SER A 1 113 ? 1.065 -3.575 -12.856 1.00 95.25 113 SER A O 1
ATOM 919 N N . PRO A 1 114 ? 3.005 -2.849 -11.973 1.00 94.94 114 PRO A N 1
ATOM 920 C CA . PRO A 1 114 ? 2.778 -3.470 -10.669 1.00 94.94 114 PRO A CA 1
ATOM 921 C C . PRO A 1 114 ? 1.449 -3.043 -10.036 1.00 94.94 114 PRO A C 1
ATOM 923 O O . PRO A 1 114 ? 0.716 -3.895 -9.537 1.00 94.94 114 PRO A O 1
ATOM 926 N N . LYS A 1 115 ? 1.087 -1.755 -10.145 1.00 96.19 115 LYS A N 1
ATOM 927 C CA . LYS A 1 115 ? -0.215 -1.224 -9.722 1.00 96.19 115 LYS A CA 1
ATOM 928 C C . LYS A 1 115 ? -1.375 -1.993 -10.354 1.00 96.19 115 LYS A C 1
ATOM 930 O O . LYS A 1 115 ? -2.179 -2.590 -9.645 1.00 96.19 115 LYS A O 1
ATOM 935 N N . SER A 1 116 ? -1.450 -2.004 -11.685 1.00 95.94 116 SER A N 1
ATOM 936 C CA . SER A 1 116 ? -2.564 -2.637 -12.410 1.00 95.94 116 SER A CA 1
ATOM 937 C C . SER A 1 116 ? -2.601 -4.157 -12.237 1.00 95.94 116 SER A C 1
ATOM 939 O O . SER A 1 116 ? -3.679 -4.750 -12.221 1.00 95.94 116 SER A O 1
ATOM 941 N N . TYR A 1 117 ? -1.441 -4.794 -12.062 1.00 96.25 117 TYR A N 1
ATOM 942 C CA . TYR A 1 117 ? -1.348 -6.207 -11.714 1.00 96.25 117 TYR A CA 1
ATOM 943 C C . TYR A 1 117 ? -1.949 -6.494 -10.332 1.00 96.25 117 TYR A C 1
ATOM 945 O O . TYR A 1 117 ? -2.814 -7.359 -10.221 1.00 96.25 117 TYR A O 1
ATOM 953 N N . LEU A 1 118 ? -1.542 -5.753 -9.295 1.00 96.50 118 LEU A N 1
ATOM 954 C CA . LEU A 1 118 ? -2.014 -5.977 -7.925 1.00 96.50 118 LEU A CA 1
ATOM 955 C C . LEU A 1 118 ? -3.497 -5.645 -7.753 1.00 96.50 118 LEU A C 1
ATOM 957 O O . LEU A 1 118 ? -4.226 -6.437 -7.160 1.00 96.50 118 LEU A O 1
ATOM 961 N N . VAL A 1 119 ? -3.955 -4.526 -8.318 1.00 96.31 119 VAL A N 1
ATOM 962 C CA . VAL A 1 119 ? -5.373 -4.129 -8.294 1.00 96.31 119 VAL A CA 1
ATOM 963 C C . VAL A 1 119 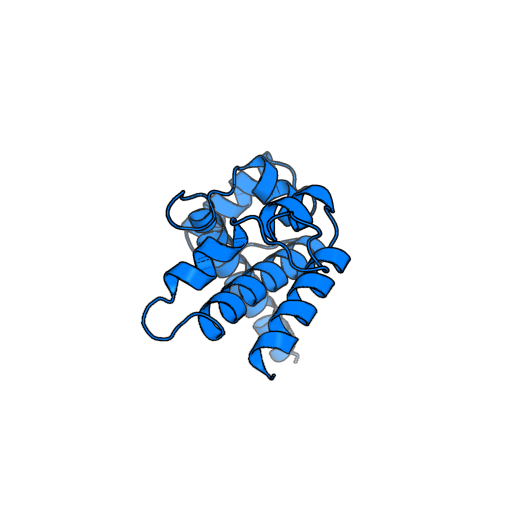? -6.248 -5.165 -9.002 1.00 96.31 119 VAL A C 1
ATOM 965 O O . VAL A 1 119 ? -7.332 -5.478 -8.521 1.00 96.31 119 VAL A O 1
ATOM 968 N N . GLY A 1 120 ? -5.790 -5.704 -10.137 1.00 94.06 120 GLY A N 1
ATOM 969 C CA . GLY A 1 120 ? -6.546 -6.699 -10.898 1.00 94.06 120 GLY A CA 1
ATOM 970 C C . GLY A 1 120 ? -6.535 -8.099 -10.282 1.00 94.06 120 GLY A C 1
ATOM 971 O O . GLY A 1 120 ? -7.482 -8.851 -10.490 1.00 94.06 120 GLY A O 1
ATOM 972 N N . ALA A 1 121 ? -5.475 -8.461 -9.555 1.00 93.50 121 ALA A N 1
ATOM 973 C CA . ALA A 1 121 ? -5.372 -9.756 -8.884 1.00 93.50 121 ALA A CA 1
ATOM 974 C C . ALA A 1 121 ? -6.153 -9.808 -7.563 1.00 93.50 121 ALA A C 1
ATOM 976 O O . ALA A 1 121 ? -6.610 -10.883 -7.187 1.00 93.50 121 ALA A O 1
ATOM 977 N N . ASP A 1 122 ? -6.260 -8.675 -6.856 1.00 91.50 122 ASP A N 1
ATOM 978 C CA . ASP A 1 122 ? -6.997 -8.530 -5.589 1.00 91.50 122 ASP A CA 1
ATOM 979 C C . ASP A 1 122 ? -6.633 -9.598 -4.530 1.00 91.50 122 ASP A C 1
ATOM 981 O O . ASP A 1 122 ? -7.443 -10.076 -3.736 1.00 91.50 122 ASP A O 1
ATOM 985 N N . SER A 1 123 ? -5.364 -10.015 -4.520 1.00 95.31 123 SER A N 1
ATOM 986 C CA . SER A 1 123 ? -4.894 -11.169 -3.752 1.00 95.31 123 SER A CA 1
ATOM 987 C C . SER A 1 123 ? -3.612 -10.862 -2.991 1.00 95.31 123 SER A C 1
ATOM 989 O O . SER A 1 123 ? -2.632 -10.368 -3.557 1.00 95.31 123 SER A O 1
ATOM 991 N N . VAL A 1 124 ? -3.591 -11.235 -1.709 1.00 96.44 124 VAL A N 1
ATOM 992 C CA . VAL A 1 124 ? -2.399 -11.134 -0.858 1.00 96.44 124 VAL A CA 1
ATOM 993 C C . VAL A 1 124 ? -1.241 -11.984 -1.398 1.00 96.44 124 VAL A C 1
ATOM 995 O O . VAL A 1 124 ? -0.081 -11.588 -1.290 1.00 96.44 124 VAL A O 1
ATOM 998 N N . ASP A 1 125 ? -1.524 -13.105 -2.069 1.00 97.00 125 ASP A N 1
ATOM 999 C CA . ASP A 1 125 ? -0.489 -13.952 -2.671 1.00 97.00 125 ASP A CA 1
ATOM 1000 C C . ASP A 1 125 ? 0.192 -13.269 -3.856 1.00 97.00 125 ASP A C 1
ATOM 1002 O O . ASP A 1 125 ? 1.414 -13.368 -4.012 1.00 97.00 125 ASP A O 1
ATOM 1006 N N . ALA A 1 126 ? -0.564 -12.507 -4.652 1.00 96.38 126 ALA A N 1
ATOM 1007 C CA . ALA A 1 126 ? -0.002 -11.683 -5.716 1.00 96.38 126 ALA A CA 1
ATOM 1008 C C . ALA A 1 126 ? 0.918 -10.594 -5.139 1.00 96.38 126 ALA A C 1
ATOM 1010 O O . ALA A 1 126 ? 2.015 -10.379 -5.658 1.00 96.38 126 ALA A O 1
ATOM 1011 N N . MET A 1 127 ? 0.528 -9.972 -4.021 1.00 97.81 127 MET A N 1
ATOM 1012 C CA . MET A 1 127 ? 1.348 -8.983 -3.306 1.00 97.81 127 MET A CA 1
ATOM 1013 C C . MET A 1 127 ? 2.641 -9.601 -2.765 1.00 97.81 127 MET A C 1
ATOM 1015 O O . MET A 1 127 ? 3.722 -9.046 -2.965 1.00 97.81 127 MET A O 1
ATOM 1019 N N . LYS A 1 128 ? 2.561 -10.788 -2.152 1.00 98.00 128 LYS A N 1
ATOM 1020 C CA . LYS A 1 128 ? 3.733 -11.562 -1.712 1.00 98.00 128 LYS A CA 1
ATOM 1021 C C . LYS A 1 128 ? 4.638 -11.932 -2.890 1.00 98.00 128 LYS A C 1
ATOM 1023 O O . LYS A 1 128 ? 5.861 -11.878 -2.763 1.00 98.00 128 LYS A O 1
ATOM 1028 N N . GLY A 1 129 ? 4.057 -12.285 -4.036 1.00 97.00 129 GLY A N 1
ATOM 1029 C CA . GLY A 1 129 ? 4.779 -12.549 -5.280 1.00 97.00 129 GLY A CA 1
ATOM 1030 C 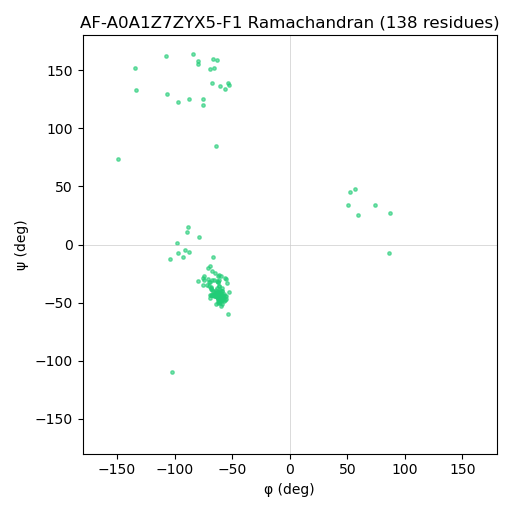C . GLY A 1 129 ? 5.569 -11.334 -5.765 1.00 97.00 129 GLY A C 1
ATOM 1031 O O . GLY A 1 129 ? 6.772 -11.451 -5.988 1.00 97.00 129 GLY A O 1
ATOM 1032 N N . VAL A 1 130 ? 4.923 -10.165 -5.844 1.00 95.81 130 VAL A N 1
ATOM 1033 C CA . VAL A 1 130 ? 5.581 -8.894 -6.200 1.00 95.8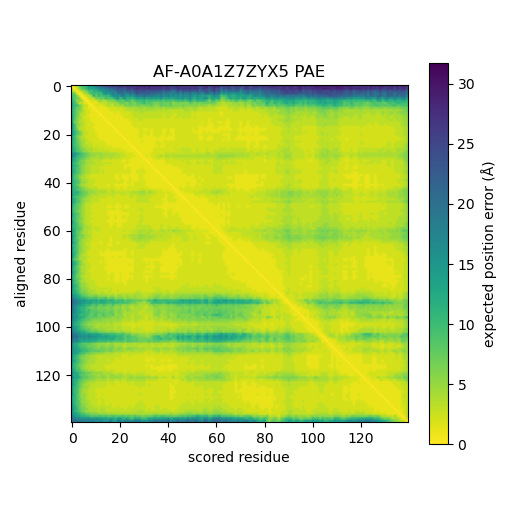1 130 VAL A CA 1
ATOM 1034 C C . VAL A 1 130 ? 6.696 -8.561 -5.218 1.00 95.81 130 VAL A C 1
ATOM 1036 O O . VAL A 1 130 ? 7.810 -8.263 -5.639 1.00 95.81 130 VAL A O 1
ATOM 1039 N N . HIS A 1 131 ? 6.432 -8.669 -3.915 1.00 96.38 131 HIS A N 1
ATOM 1040 C CA . HIS A 1 131 ? 7.436 -8.417 -2.887 1.00 96.38 131 HIS A CA 1
ATOM 1041 C C . HIS A 1 131 ? 8.679 -9.300 -3.071 1.00 96.38 131 HIS A C 1
ATOM 1043 O O . HIS A 1 131 ? 9.800 -8.792 -3.031 1.00 96.38 131 HIS A O 1
ATOM 1049 N N . ARG A 1 132 ? 8.505 -10.613 -3.291 1.00 96.19 132 ARG A N 1
ATOM 1050 C CA . ARG A 1 132 ? 9.623 -11.542 -3.539 1.00 96.19 132 ARG A CA 1
ATOM 1051 C C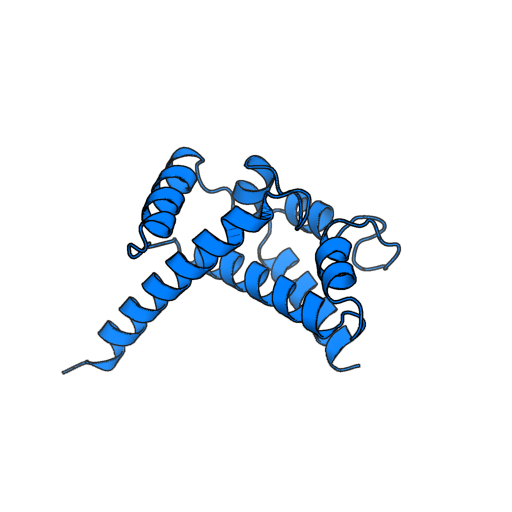 . ARG A 1 132 ? 10.382 -11.193 -4.813 1.00 96.19 132 ARG A C 1
ATOM 1053 O O . ARG A 1 132 ? 11.606 -11.153 -4.778 1.00 96.19 132 ARG A O 1
ATOM 1060 N N . HIS A 1 133 ? 9.666 -10.909 -5.899 1.00 94.12 133 HIS A N 1
ATOM 1061 C CA . HIS A 1 133 ? 10.270 -10.523 -7.170 1.00 94.12 133 HIS A CA 1
ATOM 1062 C C . HIS A 1 133 ? 11.137 -9.262 -7.028 1.00 94.12 133 HIS A C 1
ATOM 1064 O O . HIS A 1 133 ? 12.296 -9.260 -7.430 1.00 94.12 133 HIS A O 1
ATOM 1070 N N . LEU A 1 134 ? 10.628 -8.212 -6.378 1.00 93.06 134 LEU A N 1
ATOM 1071 C CA . LEU A 1 134 ? 11.398 -6.984 -6.156 1.00 93.06 134 LEU A CA 1
ATOM 1072 C C . LEU A 1 134 ? 12.559 -7.200 -5.179 1.00 93.06 134 LEU A C 1
ATOM 1074 O O . LEU A 1 134 ? 13.653 -6.689 -5.395 1.00 93.06 134 LEU A O 1
ATOM 1078 N N . SER A 1 135 ? 12.352 -8.006 -4.136 1.00 93.94 135 SER A N 1
ATOM 1079 C CA . SER A 1 135 ? 13.410 -8.354 -3.180 1.00 93.94 135 SER A CA 1
ATOM 1080 C C . SER A 1 135 ? 14.572 -9.095 -3.847 1.00 93.94 135 SER A C 1
ATOM 1082 O O . SER A 1 135 ? 15.719 -8.868 -3.473 1.00 93.94 135 SER A O 1
ATOM 1084 N N . SER A 1 136 ? 14.307 -9.957 -4.840 1.00 93.31 136 SER A N 1
ATOM 1085 C CA . SER A 1 136 ? 15.380 -10.623 -5.590 1.00 93.31 136 SER A CA 1
ATOM 1086 C C . SER A 1 136 ? 16.188 -9.662 -6.457 1.00 93.31 136 SER A C 1
ATOM 1088 O O . SER A 1 136 ? 17.379 -9.882 -6.617 1.00 93.31 136 SER A O 1
ATOM 1090 N N . LEU A 1 137 ? 15.578 -8.580 -6.959 1.00 88.62 137 LEU A N 1
ATOM 1091 C CA . LEU A 1 137 ? 16.293 -7.560 -7.736 1.00 88.62 137 LEU A CA 1
ATOM 1092 C C . LEU A 1 137 ? 17.236 -6.718 -6.870 1.00 88.62 137 LEU A C 1
ATOM 1094 O O . LEU A 1 137 ? 18.249 -6.244 -7.361 1.00 88.62 137 LEU A O 1
ATOM 1098 N N . ARG A 1 138 ? 16.916 -6.536 -5.584 1.00 83.69 138 ARG A N 1
ATOM 1099 C CA . ARG A 1 138 ? 17.773 -5.800 -4.644 1.00 83.69 138 ARG A CA 1
ATOM 1100 C C . ARG A 1 138 ? 19.057 -6.553 -4.288 1.00 83.69 138 ARG A C 1
ATOM 1102 O O . ARG A 1 138 ? 20.076 -5.929 -4.027 1.00 83.69 138 ARG A O 1
ATOM 1109 N N . ASN A 1 139 ? 18.973 -7.877 -4.196 1.00 76.31 139 ASN A N 1
ATOM 1110 C CA . ASN A 1 139 ? 20.074 -8.727 -3.737 1.00 76.31 139 ASN A CA 1
ATOM 1111 C C . ASN A 1 139 ? 20.870 -9.362 -4.897 1.00 76.31 139 ASN A C 1
ATOM 1113 O O . ASN A 1 139 ? 21.730 -10.202 -4.630 1.00 76.31 139 ASN A O 1
ATOM 1117 N N . GLY A 1 140 ? 20.505 -9.054 -6.144 1.00 61.47 140 GLY A N 1
ATOM 1118 C CA . GLY A 1 140 ? 21.103 -9.612 -7.359 1.00 61.47 140 GLY A CA 1
ATOM 1119 C C . GLY A 1 140 ? 22.099 -8.685 -8.033 1.00 61.47 140 GLY A C 1
ATOM 1120 O O . GLY A 1 140 ? 22.338 -7.573 -7.513 1.00 61.47 140 GLY A O 1
#

Solvent-accessible surface area (backbone atoms only — not comparable to full-atom values): 7552 Å² total; per-residue (Å²): 132,81,61,67,64,57,52,54,53,51,53,50,22,48,49,45,12,53,50,46,46,54,55,60,56,32,40,38,74,92,44,55,45,42,51,70,70,46,51,26,30,56,36,70,59,50,54,68,70,55,51,52,53,50,45,53,40,14,69,73,71,38,76,29,86,70,56,72,66,32,48,50,34,49,51,50,52,55,49,42,55,51,49,29,40,69,65,19,54,95,91,38,45,61,59,25,50,42,45,40,57,40,64,36,83,48,83,88,50,68,53,34,12,60,47,61,45,44,50,72,62,56,39,68,66,57,50,52,48,52,43,52,56,53,53,51,62,62,79,100

Foldseek 3Di:
DDPPVVVVVQVLQLVLLQLLLVLVVCCDPLFPVQDLLLSCLLQLNDDSVVSVVQNVCSVVSHGHDDPPSSSLSSVLVVLQLVLLLLLDDPVCSSVSRHQQQDQDCDPLQNRGHVSVQSSVVSDSVNSVVSSVVSVVSNVD